Protein AF-A0A392NHG1-F1 (afdb_monomer_lite)

Organism: NCBI:txid97028

pLDDT: mean 90.84, std 9.43, range [59.34, 97.94]

Structure (mmCIF, N/CA/C/O backbone):
data_AF-A0A392NHG1-F1
#
_entry.id   AF-A0A392NHG1-F1
#
loop_
_atom_site.group_PDB
_atom_site.id
_atom_site.type_symbol
_atom_site.label_atom_id
_atom_site.label_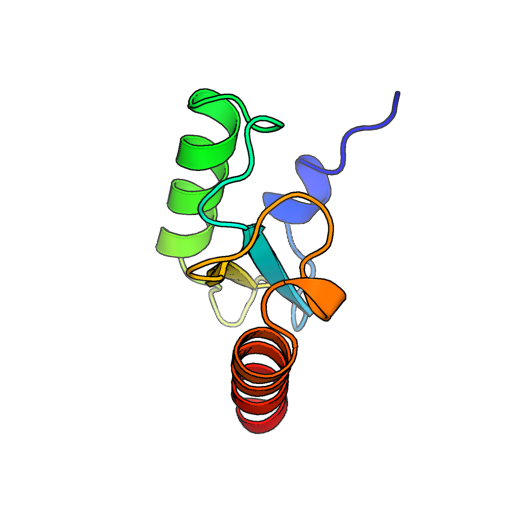alt_id
_atom_site.label_comp_id
_atom_site.label_asym_id
_atom_site.label_entity_id
_atom_site.label_seq_id
_atom_site.pdbx_PDB_ins_code
_atom_site.Cartn_x
_atom_site.Cartn_y
_atom_site.Cartn_z
_atom_site.occupancy
_atom_site.B_iso_or_equiv
_atom_site.auth_seq_id
_atom_site.auth_comp_id
_atom_site.auth_asym_id
_atom_site.auth_atom_id
_atom_site.pdbx_PDB_model_num
ATOM 1 N N . GLU A 1 1 ? -12.659 16.077 -7.584 1.00 60.72 1 GLU A N 1
ATOM 2 C CA . GLU A 1 1 ? -12.459 14.664 -7.199 1.00 60.72 1 GLU A CA 1
ATOM 3 C C . GLU A 1 1 ? -12.594 14.545 -5.683 1.00 60.72 1 GLU A C 1
ATOM 5 O O . GLU A 1 1 ? -12.313 15.528 -5.005 1.00 60.72 1 GLU A O 1
ATOM 10 N N . LYS A 1 2 ? -13.127 13.435 -5.153 1.00 80.69 2 LYS A N 1
ATOM 11 C CA . LYS A 1 2 ? -13.272 13.249 -3.698 1.00 80.69 2 LYS A CA 1
ATOM 12 C C . LYS A 1 2 ? -12.028 12.557 -3.154 1.00 80.69 2 LYS A C 1
ATOM 14 O O . LYS A 1 2 ? -11.621 11.530 -3.681 1.00 80.69 2 LYS A O 1
ATOM 19 N N . SER A 1 3 ? -11.459 13.137 -2.108 1.00 89.88 3 SER A N 1
ATOM 20 C CA . SER A 1 3 ? -10.325 12.581 -1.380 1.00 89.88 3 SER A CA 1
ATOM 21 C C . SER A 1 3 ? -10.788 11.532 -0.364 1.00 89.88 3 SER A C 1
ATOM 23 O O . SER A 1 3 ? -11.846 11.695 0.242 1.00 89.88 3 SER A O 1
ATOM 25 N N . TYR A 1 4 ? -9.974 10.497 -0.143 1.00 92.94 4 TYR A N 1
ATOM 26 C CA . TYR A 1 4 ? -10.150 9.527 0.945 1.00 92.94 4 TYR A CA 1
ATOM 27 C C . TYR A 1 4 ? -9.292 9.840 2.180 1.00 92.94 4 TYR A C 1
ATOM 29 O O . TYR A 1 4 ? -9.246 9.033 3.104 1.00 92.94 4 TYR A O 1
ATOM 37 N N . TRP A 1 5 ? -8.619 10.996 2.223 1.00 94.00 5 TRP A N 1
ATOM 38 C CA . TRP A 1 5 ? -7.763 11.372 3.354 1.00 94.00 5 TRP A CA 1
ATOM 39 C C . TRP A 1 5 ? -8.507 11.338 4.690 1.00 94.00 5 TRP A C 1
ATOM 41 O O . TRP A 1 5 ? -7.996 10.736 5.625 1.00 94.00 5 TRP A O 1
ATOM 51 N N . ASP A 1 6 ? -9.743 11.840 4.751 1.00 93.06 6 ASP A N 1
ATOM 52 C CA . ASP A 1 6 ? -10.533 11.833 5.990 1.00 93.06 6 ASP A CA 1
ATOM 53 C C . ASP A 1 6 ? -10.735 10.416 6.558 1.00 93.06 6 ASP A C 1
ATOM 55 O O . ASP A 1 6 ? -10.690 10.229 7.773 1.00 93.06 6 ASP A O 1
ATOM 59 N N . LEU A 1 7 ? -10.907 9.410 5.686 1.00 92.69 7 LEU A N 1
ATOM 60 C CA . LEU A 1 7 ? -11.035 7.999 6.072 1.00 92.69 7 LEU A CA 1
ATOM 61 C C . LEU A 1 7 ? -9.712 7.430 6.600 1.00 92.69 7 LEU A C 1
ATOM 63 O O . LEU A 1 7 ? -9.720 6.630 7.530 1.00 92.69 7 LEU A O 1
ATOM 67 N N . LEU A 1 8 ? -8.586 7.813 5.995 1.00 92.94 8 LEU A N 1
ATOM 68 C CA . LEU A 1 8 ? -7.260 7.356 6.420 1.00 92.94 8 LEU A CA 1
ATOM 69 C C . LEU A 1 8 ? -6.818 8.019 7.729 1.00 92.94 8 LEU A C 1
ATOM 71 O O . LEU A 1 8 ? -6.122 7.396 8.524 1.00 92.94 8 LEU A O 1
ATOM 75 N N . GLU A 1 9 ? -7.220 9.267 7.955 1.00 92.00 9 GLU A N 1
ATOM 76 C CA . GLU A 1 9 ? -6.893 10.028 9.163 1.00 92.00 9 GLU A CA 1
ATOM 77 C C . GLU A 1 9 ? -7.814 9.689 10.335 1.00 92.00 9 GLU A C 1
ATOM 79 O O . GLU A 1 9 ? -7.394 9.774 11.486 1.00 92.00 9 GLU A O 1
ATOM 84 N N . ASN A 1 10 ? -9.049 9.268 10.050 1.00 91.44 10 ASN A N 1
ATOM 85 C CA . ASN A 1 10 ? -10.045 8.899 11.053 1.00 91.44 10 ASN A CA 1
ATOM 86 C C . ASN A 1 10 ? -10.694 7.547 10.708 1.00 91.44 10 ASN A C 1
ATOM 88 O O . ASN A 1 10 ? -11.900 7.487 10.434 1.00 91.44 10 ASN A O 1
ATOM 92 N N . PRO A 1 11 ? -9.920 6.447 10.689 1.00 92.31 11 PRO A N 1
ATOM 93 C CA . PRO A 1 11 ? -10.460 5.137 10.360 1.00 92.31 11 PRO A CA 1
ATOM 94 C C . PRO A 1 11 ? -11.475 4.692 11.435 1.00 92.31 11 PRO A C 1
ATOM 96 O O . PRO A 1 11 ? -11.199 4.820 12.635 1.00 92.31 11 PRO A O 1
ATOM 99 N N . PRO A 1 12 ? -12.647 4.154 11.041 1.00 91.94 12 PRO A N 1
ATOM 100 C CA . PRO A 1 12 ? -13.654 3.667 11.980 1.00 91.94 12 PRO A CA 1
ATOM 101 C C . PRO A 1 12 ? -13.105 2.612 12.944 1.00 91.94 12 PRO A C 1
ATOM 103 O O . PRO A 1 12 ? -12.242 1.812 12.580 1.00 91.94 12 PRO A O 1
ATOM 106 N N . GLN A 1 13 ? -13.644 2.569 14.164 1.00 90.75 13 GLN A N 1
ATOM 107 C CA . GLN A 1 13 ? -13.265 1.560 15.152 1.00 90.75 13 GLN A CA 1
ATOM 108 C C . GLN A 1 13 ? -13.446 0.139 14.592 1.00 90.75 13 GLN A C 1
ATOM 110 O O . GLN A 1 13 ? -14.461 -0.172 13.969 1.00 90.75 13 GLN A O 1
ATOM 115 N N . GLY A 1 14 ? -12.453 -0.722 14.828 1.00 88.00 14 GLY A N 1
ATOM 116 C CA . GLY A 1 14 ? -12.452 -2.105 14.344 1.00 88.00 14 GLY A CA 1
ATOM 117 C C . GLY A 1 14 ? -12.117 -2.262 12.856 1.00 88.00 14 GLY A C 1
ATOM 118 O O . GLY A 1 14 ? -12.120 -3.384 12.360 1.00 88.00 14 GLY A O 1
ATOM 119 N N . MET A 1 15 ? -11.814 -1.174 12.136 1.00 90.38 15 MET A N 1
ATOM 120 C CA . MET A 1 15 ? -11.389 -1.230 10.738 1.00 90.38 15 MET A CA 1
ATOM 121 C C . MET A 1 15 ? -9.861 -1.190 10.622 1.00 90.38 15 MET A C 1
ATOM 123 O O . MET A 1 15 ? -9.225 -0.266 11.128 1.00 90.38 15 MET A O 1
ATOM 127 N N . GLU A 1 16 ? -9.273 -2.147 9.899 1.00 90.62 16 GLU A N 1
ATOM 128 C CA . GLU A 1 16 ? -7.885 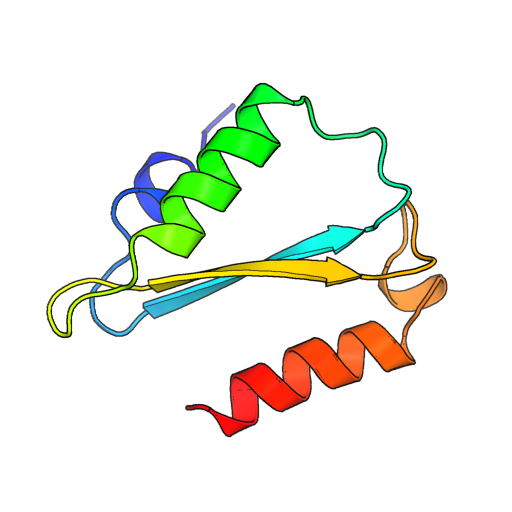-2.065 9.430 1.00 90.62 16 GLU A CA 1
ATOM 129 C C . GLU A 1 16 ? -7.858 -1.743 7.930 1.00 90.62 16 GLU A C 1
ATOM 131 O O . GLU A 1 16 ? -8.467 -2.433 7.113 1.00 90.62 16 GLU A O 1
ATOM 136 N N . ILE A 1 17 ? -7.128 -0.692 7.563 1.00 93.88 17 ILE A N 1
ATOM 137 C CA . ILE A 1 17 ? -6.862 -0.301 6.180 1.00 93.88 17 ILE A CA 1
ATOM 138 C C . ILE A 1 17 ? -5.392 -0.589 5.891 1.00 93.88 17 ILE A C 1
ATOM 140 O O . ILE A 1 17 ? -4.501 -0.046 6.540 1.00 93.88 17 ILE A O 1
ATOM 144 N N . VAL A 1 18 ? -5.123 -1.428 4.894 1.00 94.44 18 VAL A N 1
ATOM 145 C CA . VAL A 1 18 ? -3.757 -1.758 4.473 1.00 94.44 18 VAL A CA 1
ATOM 146 C C . VAL A 1 18 ? -3.492 -1.124 3.115 1.00 94.44 18 VAL A C 1
ATOM 148 O O . VAL A 1 18 ? -4.106 -1.494 2.117 1.00 94.44 18 VAL A O 1
ATOM 151 N N . ILE A 1 19 ? -2.563 -0.174 3.071 1.00 95.81 19 ILE A N 1
ATOM 152 C CA . ILE A 1 19 ? -2.102 0.451 1.834 1.00 95.81 19 ILE A CA 1
ATOM 153 C C . ILE A 1 19 ? -0.891 -0.327 1.326 1.00 95.81 19 ILE A C 1
ATOM 155 O O . ILE A 1 19 ? 0.142 -0.395 1.993 1.00 95.81 19 ILE A O 1
ATOM 159 N N . VAL A 1 20 ? -1.014 -0.892 0.125 1.00 96.12 20 VAL A N 1
ATOM 160 C CA . VAL A 1 20 ? 0.074 -1.591 -0.566 1.00 96.12 20 VAL A CA 1
ATOM 161 C C . VAL A 1 20 ? 0.566 -0.721 -1.716 1.00 96.12 20 VAL A C 1
ATOM 163 O O . VAL A 1 20 ? -0.171 -0.469 -2.669 1.00 96.12 20 VAL A O 1
ATOM 166 N N . ARG A 1 21 ? 1.819 -0.270 -1.644 1.00 96.69 21 ARG A N 1
ATOM 167 C CA . ARG A 1 21 ? 2.479 0.489 -2.712 1.00 96.69 21 ARG A CA 1
ATOM 168 C C . ARG A 1 21 ? 3.465 -0.404 -3.455 1.00 96.69 21 ARG A C 1
ATOM 170 O O . ARG A 1 21 ? 4.266 -1.092 -2.834 1.00 96.69 21 ARG A O 1
ATOM 177 N N . ALA A 1 22 ? 3.457 -0.356 -4.780 1.00 97.88 22 ALA A N 1
ATOM 178 C CA . ALA A 1 22 ? 4.489 -1.005 -5.581 1.00 97.88 22 ALA A CA 1
ATOM 179 C C . ALA A 1 22 ? 5.816 -0.231 -5.482 1.00 97.88 22 ALA A C 1
ATOM 181 O O . ALA A 1 22 ? 5.823 0.991 -5.641 1.00 97.88 22 ALA A O 1
ATOM 182 N N . GLU A 1 23 ? 6.933 -0.922 -5.247 1.00 97.06 23 GLU A N 1
ATOM 183 C CA . GLU A 1 23 ? 8.265 -0.312 -5.085 1.00 97.06 23 GLU A CA 1
ATOM 184 C C . GLU A 1 23 ? 8.659 0.603 -6.255 1.00 97.06 23 GLU A C 1
ATOM 186 O O . GLU A 1 23 ? 9.217 1.676 -6.043 1.00 97.06 23 GLU A O 1
ATOM 191 N N . LYS A 1 24 ? 8.318 0.211 -7.488 1.00 96.69 24 LYS A N 1
ATOM 192 C CA . LYS A 1 24 ? 8.678 0.929 -8.721 1.00 96.69 24 LYS A CA 1
ATOM 193 C C . LYS A 1 24 ? 7.577 1.880 -9.203 1.00 96.69 24 LYS A C 1
ATOM 195 O O . LYS A 1 24 ? 7.603 2.310 -10.351 1.00 96.69 24 LYS A O 1
ATOM 200 N N . SER A 1 25 ? 6.577 2.172 -8.367 1.00 95.31 25 SER A N 1
ATOM 201 C CA . SER A 1 25 ? 5.485 3.079 -8.726 1.00 95.31 25 SER A CA 1
ATOM 202 C C . SER A 1 25 ? 5.937 4.541 -8.701 1.00 95.31 25 SER A C 1
ATOM 204 O O . SER A 1 25 ? 6.332 5.052 -7.651 1.00 95.31 25 SER A O 1
ATOM 206 N N . ASP A 1 26 ? 5.726 5.229 -9.822 1.00 93.19 26 ASP A N 1
ATOM 207 C CA . ASP A 1 26 ? 5.956 6.663 -10.053 1.00 93.19 26 ASP A CA 1
ATOM 208 C C . ASP A 1 26 ? 4.708 7.540 -9.817 1.00 93.19 26 ASP A C 1
ATOM 210 O O . ASP A 1 26 ? 4.753 8.757 -9.955 1.00 93.19 26 ASP A O 1
ATOM 214 N N . ARG A 1 27 ? 3.573 6.927 -9.456 1.00 93.31 27 ARG A N 1
ATOM 215 C CA . ARG A 1 27 ? 2.268 7.601 -9.303 1.00 93.31 27 ARG A CA 1
ATOM 216 C C . ARG A 1 27 ? 2.057 8.379 -8.002 1.00 93.31 27 ARG A C 1
ATOM 218 O O . ARG A 1 27 ? 0.980 8.935 -7.826 1.00 93.31 27 ARG A O 1
ATOM 225 N N . TRP A 1 28 ? 3.023 8.369 -7.090 1.00 93.50 28 TRP A N 1
ATOM 226 C CA . TRP A 1 28 ? 2.875 8.929 -5.746 1.00 93.50 28 TRP A CA 1
ATOM 227 C C . TRP A 1 28 ? 3.910 10.026 -5.548 1.00 93.50 28 TRP A C 1
ATOM 229 O O . TRP A 1 28 ? 5.097 9.776 -5.755 1.00 93.50 28 TRP A O 1
ATOM 239 N N . ASP A 1 29 ? 3.461 11.207 -5.140 1.00 94.81 29 ASP A N 1
ATOM 240 C CA . ASP A 1 29 ? 4.356 12.248 -4.649 1.00 94.81 29 ASP A CA 1
ATOM 241 C C . ASP A 1 29 ? 4.907 11.901 -3.253 1.00 94.81 29 ASP A C 1
ATOM 243 O O . ASP A 1 29 ? 4.384 11.038 -2.536 1.00 94.81 29 ASP A O 1
ATOM 247 N N . GLU A 1 30 ? 6.017 12.548 -2.894 1.00 95.50 30 GLU A N 1
ATOM 248 C CA . GLU A 1 30 ? 6.710 12.323 -1.621 1.00 95.50 30 GLU A CA 1
ATOM 249 C C . GLU A 1 30 ? 5.832 12.711 -0.423 1.00 95.50 30 GLU A C 1
ATOM 251 O O . GLU A 1 30 ? 5.796 11.978 0.564 1.00 95.50 30 GLU A O 1
ATOM 256 N N . GLU A 1 31 ? 5.040 13.783 -0.540 1.00 96.00 31 GLU A N 1
ATOM 257 C CA . GLU A 1 31 ? 4.147 14.265 0.522 1.00 96.00 31 GLU A CA 1
ATOM 258 C C . GLU A 1 31 ? 3.086 13.217 0.899 1.00 96.00 31 GLU A C 1
ATOM 260 O O . GLU A 1 31 ? 2.859 12.935 2.079 1.00 96.00 31 GLU A O 1
ATOM 265 N N . ALA A 1 32 ? 2.453 12.582 -0.089 1.00 95.06 32 ALA A N 1
ATOM 266 C CA . ALA A 1 32 ? 1.464 11.535 0.125 1.00 95.06 32 ALA A CA 1
ATOM 267 C C . ALA A 1 32 ? 2.085 10.300 0.790 1.00 95.06 32 ALA A C 1
ATOM 269 O O . ALA A 1 32 ? 1.470 9.706 1.681 1.00 95.06 32 ALA A O 1
ATOM 270 N N . ILE A 1 33 ? 3.302 9.920 0.383 1.00 95.88 33 ILE A N 1
ATOM 271 C CA . ILE A 1 33 ? 4.032 8.795 0.981 1.00 95.88 33 ILE A CA 1
ATOM 272 C C . ILE A 1 33 ? 4.350 9.097 2.447 1.00 95.88 33 ILE A C 1
ATOM 274 O O . ILE A 1 33 ? 4.038 8.279 3.315 1.00 95.88 33 ILE A O 1
ATOM 278 N N . GLU A 1 34 ? 4.910 10.272 2.737 1.00 96.00 34 GLU A N 1
ATOM 279 C CA . GLU A 1 34 ? 5.244 10.698 4.097 1.00 96.00 34 GLU A CA 1
ATOM 280 C C . GLU A 1 34 ? 4.002 10.767 4.989 1.00 96.00 34 GLU A C 1
ATOM 282 O O . GLU A 1 34 ? 4.010 10.265 6.118 1.00 96.00 34 GLU A O 1
ATOM 287 N N . ARG A 1 35 ? 2.894 11.318 4.476 1.00 95.44 35 ARG A N 1
ATOM 288 C CA . ARG A 1 35 ? 1.618 11.391 5.201 1.00 95.44 35 ARG A CA 1
ATOM 289 C C . ARG A 1 35 ? 1.103 10.000 5.567 1.00 95.44 35 ARG A C 1
ATOM 291 O O . ARG A 1 35 ? 0.713 9.781 6.711 1.00 95.44 35 ARG A O 1
ATOM 298 N N . ILE A 1 36 ? 1.152 9.040 4.644 1.00 95.31 36 ILE A N 1
ATOM 299 C CA . ILE A 1 36 ? 0.727 7.655 4.905 1.00 95.31 36 ILE A CA 1
ATOM 300 C C . ILE A 1 36 ? 1.652 6.955 5.896 1.00 95.31 36 ILE A C 1
ATOM 302 O O . ILE A 1 36 ? 1.171 6.263 6.793 1.00 95.31 36 ILE A O 1
ATOM 306 N N . GLN A 1 37 ? 2.968 7.134 5.771 1.00 95.06 37 GLN A N 1
ATOM 307 C CA . GLN A 1 37 ? 3.928 6.565 6.716 1.00 95.06 37 GLN A CA 1
ATOM 308 C C . GLN A 1 37 ? 3.705 7.106 8.128 1.00 95.06 37 GLN A C 1
ATOM 310 O O . GLN A 1 37 ? 3.722 6.334 9.089 1.00 95.06 37 GLN A O 1
ATOM 315 N N . LYS A 1 38 ? 3.418 8.407 8.255 1.00 94.25 38 LYS A N 1
ATOM 316 C CA . LYS A 1 38 ? 3.054 9.024 9.530 1.00 94.25 38 LYS A CA 1
ATOM 317 C C . LYS A 1 38 ? 1.800 8.375 10.114 1.00 94.25 38 LYS A C 1
ATOM 319 O O . LYS A 1 38 ? 1.854 7.936 11.260 1.00 94.25 38 LYS A O 1
ATOM 324 N N . LEU A 1 39 ? 0.730 8.225 9.330 1.00 93.38 39 LEU A N 1
ATOM 325 C CA . LEU A 1 39 ? -0.502 7.558 9.776 1.00 93.38 39 LEU A CA 1
ATOM 326 C C . LEU A 1 39 ? -0.251 6.109 10.214 1.00 93.38 39 LEU A C 1
ATOM 328 O O . LEU A 1 39 ? -0.695 5.695 11.282 1.00 93.38 39 LEU A O 1
ATOM 332 N N . ALA A 1 40 ? 0.528 5.353 9.439 1.00 92.88 40 ALA A N 1
ATOM 333 C CA . ALA A 1 40 ? 0.862 3.969 9.765 1.00 92.88 40 ALA A CA 1
ATOM 334 C C . ALA A 1 40 ? 1.718 3.836 11.039 1.00 92.88 40 ALA A C 1
ATOM 336 O O . ALA A 1 40 ? 1.622 2.832 11.745 1.00 92.88 40 ALA A O 1
ATOM 337 N N . SER A 1 41 ? 2.540 4.845 11.352 1.00 90.19 41 SER A N 1
ATOM 338 C CA . SER A 1 41 ? 3.381 4.873 12.556 1.00 90.19 41 SER A CA 1
ATOM 339 C C . SER A 1 41 ? 2.618 5.214 13.838 1.00 90.19 41 SER A C 1
ATOM 341 O O . SER A 1 41 ? 3.062 4.847 14.923 1.00 90.19 41 SER A O 1
ATOM 343 N N . GLN A 1 42 ? 1.475 5.899 13.729 1.00 82.69 42 GLN A N 1
ATOM 344 C CA . GLN A 1 42 ? 0.719 6.368 14.891 1.00 82.69 42 GLN A CA 1
ATOM 345 C C . GLN A 1 42 ? 0.008 5.233 15.640 1.00 82.69 42 GLN A C 1
ATOM 347 O O . GLN A 1 42 ? -0.264 5.392 16.826 1.00 82.69 42 GLN A O 1
ATOM 352 N N . GLY A 1 43 ? -0.204 4.079 14.992 1.00 65.19 43 GLY A N 1
ATOM 353 C CA . GLY A 1 43 ? -0.886 2.922 15.574 1.00 65.19 43 GLY A CA 1
ATOM 354 C C . GLY A 1 43 ? -2.371 3.192 15.856 1.00 65.19 43 GLY A C 1
ATOM 355 O O . GLY A 1 43 ? -2.760 4.278 16.270 1.00 65.19 43 GLY A O 1
ATOM 356 N N . GLY A 1 44 ? -3.232 2.200 15.625 1.00 64.19 44 GLY A N 1
ATOM 357 C CA . GLY A 1 44 ? -4.611 2.281 16.118 1.00 64.19 44 GLY A CA 1
ATOM 358 C C . GLY A 1 44 ? -4.620 2.062 17.632 1.00 64.19 44 GLY A C 1
ATOM 359 O O . GLY A 1 44 ? -4.014 1.101 18.104 1.00 64.19 44 GLY A O 1
ATOM 360 N N . THR A 1 45 ? -5.274 2.936 18.397 1.00 62.06 45 THR A N 1
ATOM 361 C CA . THR A 1 45 ? -5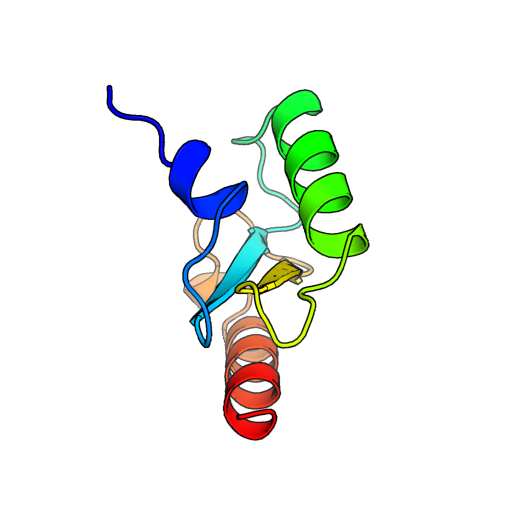.700 2.607 19.768 1.00 62.06 45 THR A CA 1
ATOM 362 C C . THR A 1 45 ? -6.916 1.680 19.693 1.00 62.06 45 THR A C 1
ATOM 364 O O . THR A 1 45 ? -7.620 1.700 18.693 1.00 62.06 45 THR A O 1
ATOM 367 N N . ASP A 1 46 ? -7.249 0.920 20.741 1.00 64.19 46 ASP A N 1
ATOM 368 C CA . ASP A 1 46 ? -8.426 0.015 20.731 1.00 64.19 46 ASP A CA 1
ATOM 369 C C . ASP A 1 46 ? -9.767 0.728 20.409 1.00 64.19 46 ASP A C 1
ATOM 371 O O . ASP A 1 46 ? -10.779 0.110 20.065 1.00 64.19 46 ASP A O 1
ATOM 375 N N . SER A 1 47 ? -9.775 2.057 20.526 1.00 59.34 47 SER A N 1
ATOM 376 C CA . SER A 1 47 ? -10.888 2.960 20.238 1.00 59.34 47 SER A CA 1
ATOM 377 C C . SER A 1 47 ? -10.923 3.531 18.811 1.00 59.34 47 SER A C 1
ATOM 379 O O . SER A 1 47 ? -11.918 4.161 18.457 1.00 59.34 47 SER A O 1
ATOM 381 N N . VAL A 1 48 ? -9.886 3.341 17.988 1.00 76.94 48 VAL A N 1
ATOM 382 C CA . VAL A 1 48 ? -9.762 3.918 16.633 1.00 76.94 48 VAL A CA 1
ATOM 383 C C . VAL A 1 48 ? -9.312 2.831 15.652 1.00 76.94 48 VAL A C 1
ATOM 385 O O . VAL A 1 48 ? -8.604 1.899 16.024 1.00 76.94 48 VAL A O 1
ATOM 388 N N . GLY A 1 49 ? -9.742 2.903 14.391 1.00 89.12 49 GLY A N 1
ATOM 389 C CA . GLY A 1 49 ? -9.234 1.998 13.360 1.00 89.12 49 GLY A CA 1
ATOM 390 C C . GLY A 1 49 ? -7.723 2.145 13.137 1.00 89.12 49 GLY A C 1
ATOM 391 O O . GLY A 1 49 ? -7.060 3.026 13.688 1.00 89.12 49 GLY A O 1
ATOM 392 N N . LYS A 1 50 ? -7.156 1.283 12.296 1.00 91.12 50 LYS A N 1
ATOM 393 C CA . LYS A 1 50 ? -5.714 1.229 12.038 1.00 91.12 50 LYS A CA 1
ATOM 394 C C . LYS A 1 50 ? -5.410 1.387 10.557 1.00 91.12 50 LYS A C 1
ATOM 396 O O . LYS A 1 50 ? -6.048 0.757 9.720 1.00 91.12 50 LYS A O 1
ATOM 401 N N . VAL A 1 51 ? -4.369 2.152 10.245 1.00 94.00 51 VAL A N 1
ATOM 402 C CA . VAL A 1 51 ? -3.756 2.174 8.913 1.00 94.00 51 VAL A CA 1
ATOM 403 C C . VAL A 1 51 ? -2.417 1.442 8.969 1.00 94.00 51 VAL A C 1
ATOM 405 O O . VAL A 1 51 ? -1.627 1.637 9.888 1.00 94.00 51 VAL A O 1
ATOM 408 N N . SER A 1 52 ? -2.161 0.585 7.987 1.00 93.25 52 SER A N 1
ATOM 409 C CA . SER A 1 52 ? -0.882 -0.092 7.773 1.00 93.25 52 SER A CA 1
ATOM 410 C C . SER A 1 52 ? -0.340 0.261 6.391 1.00 93.25 52 SER A C 1
ATOM 412 O O . SER A 1 52 ? -1.108 0.384 5.438 1.00 93.25 52 SER A O 1
ATOM 414 N N . PHE A 1 53 ? 0.981 0.360 6.260 1.00 95.19 53 PHE A N 1
ATOM 415 C CA . PHE A 1 53 ? 1.644 0.630 4.985 1.00 95.19 53 PHE A CA 1
ATOM 416 C C . PHE A 1 53 ? 2.647 -0.472 4.644 1.00 95.19 53 PHE A C 1
ATOM 418 O O . PHE A 1 53 ? 3.478 -0.843 5.474 1.00 95.19 53 PHE A O 1
ATOM 425 N N . CYS A 1 54 ? 2.567 -1.003 3.425 1.00 95.62 54 CYS A N 1
ATOM 426 C CA . CYS A 1 54 ? 3.448 -2.052 2.926 1.00 95.62 54 CYS A CA 1
ATOM 427 C C . CYS A 1 54 ? 3.970 -1.690 1.534 1.00 95.62 54 CYS A C 1
ATOM 429 O O . CYS A 1 54 ? 3.209 -1.252 0.670 1.00 95.62 54 CYS A O 1
ATOM 431 N N . VAL A 1 55 ? 5.261 -1.926 1.301 1.00 96.88 55 VAL A N 1
ATOM 432 C CA . VAL A 1 55 ? 5.864 -1.807 -0.030 1.00 96.88 55 VAL A CA 1
ATOM 433 C C . VAL A 1 55 ? 6.000 -3.203 -0.630 1.00 96.88 55 VAL A C 1
ATOM 435 O O . VAL A 1 55 ? 6.598 -4.083 -0.016 1.00 96.88 55 VAL A O 1
ATOM 438 N N . LEU A 1 56 ? 5.437 -3.411 -1.821 1.00 97.94 56 LEU A N 1
ATOM 439 C CA . LEU A 1 56 ? 5.564 -4.647 -2.585 1.00 97.94 56 LEU A CA 1
ATOM 440 C C . LEU A 1 56 ? 6.845 -4.577 -3.436 1.00 97.94 56 LEU A C 1
ATOM 442 O O . LEU A 1 56 ? 6.879 -3.804 -4.405 1.00 97.94 56 LEU A O 1
ATOM 446 N N . PRO A 1 57 ? 7.889 -5.357 -3.102 1.00 97.25 57 PRO A N 1
ATOM 447 C CA . PRO A 1 57 ? 9.156 -5.314 -3.819 1.00 97.25 57 PRO A CA 1
ATOM 448 C C . PRO A 1 57 ? 8.993 -5.815 -5.252 1.00 97.25 57 PRO A C 1
ATOM 450 O O . PRO A 1 57 ? 8.142 -6.664 -5.540 1.00 97.25 57 PRO A O 1
ATOM 453 N N . ASN A 1 58 ? 9.848 -5.323 -6.147 1.00 96.25 58 ASN A N 1
ATOM 454 C CA . ASN A 1 58 ? 9.922 -5.71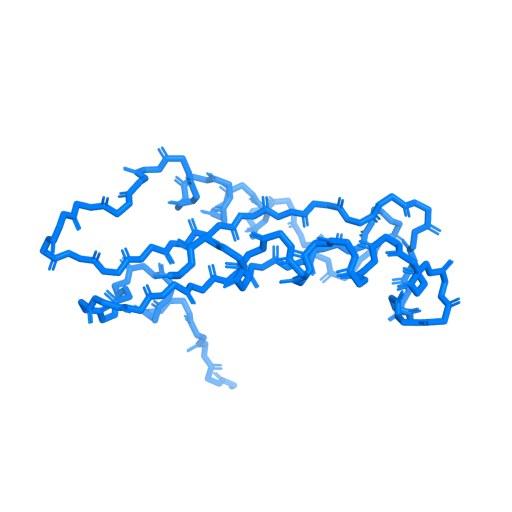4 -7.553 1.00 96.25 58 ASN A CA 1
ATOM 455 C C . ASN A 1 58 ? 8.656 -5.466 -8.394 1.00 96.25 58 ASN A C 1
ATOM 457 O O . ASN A 1 58 ? 8.640 -5.879 -9.551 1.00 96.25 58 ASN A O 1
ATOM 461 N N . ALA A 1 59 ? 7.654 -4.749 -7.877 1.00 97.62 59 ALA A N 1
ATOM 462 C CA . ALA A 1 59 ? 6.404 -4.461 -8.580 1.00 97.62 59 ALA A CA 1
ATOM 463 C C . ALA A 1 59 ? 6.321 -3.018 -9.102 1.00 97.62 59 ALA A C 1
ATOM 465 O O . ALA A 1 59 ? 6.842 -2.094 -8.474 1.00 97.62 59 ALA A O 1
ATOM 466 N N . GLY A 1 60 ? 5.639 -2.833 -10.235 1.00 95.06 60 GLY A N 1
ATOM 467 C CA . GLY A 1 60 ? 5.320 -1.549 -10.855 1.00 95.06 60 GLY A CA 1
ATOM 468 C C . GLY A 1 60 ? 3.807 -1.323 -10.928 1.00 95.06 60 GLY A C 1
ATOM 469 O O . GLY A 1 60 ? 3.106 -1.417 -9.923 1.00 95.06 60 GLY A O 1
ATOM 470 N N . HIS A 1 61 ? 3.290 -0.980 -12.111 1.00 93.06 61 HIS A N 1
ATOM 471 C CA . HIS A 1 61 ? 1.887 -0.578 -12.276 1.00 93.06 61 HIS A CA 1
ATOM 472 C C . HIS A 1 61 ? 0.884 -1.712 -12.006 1.00 93.06 61 HIS A C 1
ATOM 474 O O . HIS A 1 61 ? -0.213 -1.456 -11.512 1.00 93.06 61 HIS A O 1
ATOM 480 N N . TRP A 1 62 ? 1.253 -2.965 -12.285 1.00 94.81 62 TRP A N 1
ATOM 481 C CA . TRP A 1 62 ? 0.349 -4.109 -12.195 1.00 94.81 62 TRP A CA 1
ATOM 482 C C . TRP A 1 62 ? 0.813 -5.069 -11.105 1.00 94.81 62 TRP A C 1
ATOM 484 O O . TRP A 1 62 ? 1.359 -6.131 -11.381 1.00 94.81 62 TRP A O 1
ATOM 494 N N . VAL A 1 63 ? 0.545 -4.720 -9.846 1.00 95.56 63 VAL A N 1
ATOM 495 C CA . VAL A 1 63 ? 1.050 -5.450 -8.664 1.00 95.56 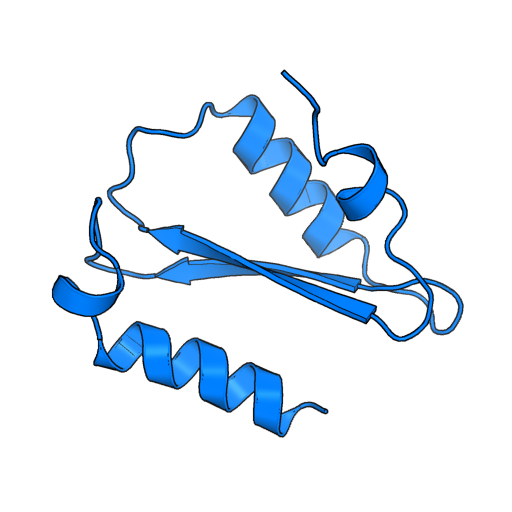63 VAL A CA 1
ATOM 496 C C . VAL A 1 63 ? 0.781 -6.959 -8.680 1.00 95.56 63 VAL A C 1
ATOM 498 O O . VAL A 1 63 ? 1.642 -7.744 -8.292 1.00 95.56 63 VAL A O 1
ATOM 501 N N . HIS A 1 64 ? -0.386 -7.375 -9.173 1.00 93.94 64 HIS A N 1
ATOM 502 C CA . HIS A 1 64 ? -0.775 -8.784 -9.249 1.00 93.94 64 HIS A CA 1
ATOM 503 C C . HIS A 1 64 ? -0.090 -9.545 -10.397 1.00 93.94 64 HIS A C 1
ATOM 505 O O . HIS A 1 64 ? -0.024 -10.768 -10.346 1.00 93.94 64 HIS A O 1
ATOM 511 N N . VAL A 1 65 ? 0.409 -8.849 -11.422 1.00 96.50 65 VAL A N 1
ATOM 512 C CA . VAL A 1 65 ? 1.193 -9.440 -12.519 1.00 96.50 65 VAL A CA 1
ATOM 513 C C . VAL A 1 65 ? 2.676 -9.430 -12.163 1.00 96.50 65 VAL A C 1
ATOM 515 O O . VAL A 1 65 ? 3.353 -10.442 -12.321 1.00 96.50 65 VAL A O 1
ATOM 518 N N . ASP A 1 66 ? 3.165 -8.307 -11.639 1.00 97.12 66 ASP A N 1
ATOM 519 C CA . ASP A 1 66 ? 4.588 -8.083 -11.395 1.00 97.12 66 ASP A CA 1
ATOM 520 C C . ASP A 1 66 ? 5.110 -8.903 -10.204 1.00 97.12 66 ASP A C 1
ATOM 522 O O . ASP A 1 66 ? 6.218 -9.438 -10.254 1.00 97.12 66 ASP A O 1
ATOM 526 N N . ASN A 1 67 ? 4.324 -9.025 -9.126 1.00 97.81 67 ASN A N 1
ATOM 527 C CA . ASN A 1 67 ? 4.681 -9.836 -7.960 1.00 97.81 67 ASN A CA 1
ATOM 528 C C . ASN A 1 67 ? 3.441 -10.470 -7.283 1.00 97.81 67 ASN A C 1
ATOM 530 O O . ASN A 1 67 ? 3.088 -10.109 -6.155 1.00 97.81 67 ASN A O 1
ATOM 534 N N . PRO A 1 68 ? 2.781 -11.449 -7.938 1.00 97.12 68 PRO A N 1
ATOM 535 C CA . PRO A 1 68 ? 1.592 -12.118 -7.398 1.00 97.12 68 PRO A CA 1
ATOM 536 C C . PRO A 1 68 ? 1.843 -12.816 -6.058 1.00 97.12 68 PRO A C 1
ATOM 538 O O . PRO A 1 68 ? 0.977 -12.807 -5.187 1.00 97.12 68 PRO A O 1
ATOM 541 N N . LYS A 1 69 ? 3.025 -13.423 -5.884 1.00 97.75 69 LYS A N 1
ATOM 542 C CA . LYS A 1 69 ? 3.370 -14.162 -4.661 1.00 97.75 69 LYS A CA 1
ATOM 543 C C . LYS A 1 69 ? 3.544 -13.222 -3.473 1.00 97.75 69 LYS A C 1
ATOM 545 O O . LYS A 1 69 ? 2.909 -13.438 -2.449 1.00 97.75 69 LYS A O 1
ATOM 550 N N . GLY A 1 70 ? 4.322 -12.151 -3.635 1.00 97.00 70 GLY A N 1
ATOM 551 C CA . GLY A 1 70 ? 4.510 -11.158 -2.577 1.00 97.00 70 GLY A CA 1
ATOM 552 C C . GLY A 1 70 ? 3.204 -10.457 -2.204 1.00 97.00 70 GLY A C 1
ATOM 553 O O . GLY A 1 70 ? 2.947 -10.216 -1.028 1.00 97.00 70 GLY A O 1
ATOM 554 N N . LEU A 1 71 ? 2.329 -10.189 -3.182 1.00 97.00 71 LEU A N 1
ATOM 555 C CA . LEU A 1 71 ? 1.006 -9.635 -2.897 1.00 97.00 71 LEU A CA 1
ATOM 556 C C . LEU A 1 71 ? 0.158 -10.608 -2.066 1.00 97.00 71 LEU A C 1
ATOM 558 O O . LEU A 1 71 ? -0.454 -10.194 -1.082 1.00 97.00 71 LEU A O 1
ATOM 562 N N . LEU A 1 72 ? 0.149 -11.895 -2.430 1.00 96.81 72 LEU A N 1
ATOM 563 C CA . LEU A 1 72 ? -0.566 -12.927 -1.682 1.00 96.81 72 LEU A CA 1
ATOM 564 C C . LEU A 1 72 ? -0.037 -13.062 -0.249 1.00 96.81 72 LEU A C 1
ATOM 566 O O . LEU A 1 72 ? -0.835 -13.168 0.675 1.00 96.81 72 LEU A O 1
ATOM 570 N N . GLU A 1 73 ? 1.280 -13.019 -0.052 1.00 96.50 73 GLU A N 1
ATOM 571 C CA . GLU A 1 73 ? 1.907 -13.072 1.275 1.00 96.50 73 GLU A CA 1
ATOM 572 C C . GLU A 1 73 ? 1.478 -11.895 2.161 1.00 96.50 73 GLU A C 1
ATOM 574 O O . GLU A 1 73 ? 1.112 -12.104 3.320 1.00 96.50 73 GLU A O 1
ATOM 579 N N . ILE A 1 74 ? 1.450 -10.671 1.616 1.00 95.31 74 ILE A N 1
ATOM 580 C CA . ILE A 1 74 ? 0.971 -9.481 2.338 1.00 95.31 74 ILE A CA 1
ATOM 581 C C . ILE A 1 74 ? -0.491 -9.665 2.760 1.00 95.31 74 ILE A C 1
ATOM 583 O O . ILE A 1 74 ? -0.824 -9.457 3.927 1.00 95.31 74 ILE A O 1
ATOM 587 N N . VAL A 1 75 ? -1.362 -10.075 1.832 1.00 94.06 75 VAL A N 1
ATOM 588 C CA . VAL A 1 75 ? -2.796 -10.257 2.110 1.00 94.06 75 VAL A CA 1
ATOM 589 C C . VAL A 1 75 ? -3.020 -11.369 3.134 1.00 94.06 75 VAL A C 1
ATOM 591 O O . VAL A 1 75 ? -3.734 -11.160 4.113 1.00 94.06 75 VAL A O 1
ATOM 594 N N . ALA A 1 76 ? -2.383 -12.528 2.956 1.00 95.19 76 ALA A N 1
ATOM 595 C CA . ALA A 1 76 ? -2.524 -13.668 3.856 1.00 95.19 76 ALA A CA 1
ATOM 596 C C . ALA A 1 76 ? -2.043 -13.340 5.276 1.00 95.19 76 ALA A C 1
ATOM 598 O O . ALA A 1 76 ? -2.733 -13.659 6.240 1.00 95.19 76 ALA A O 1
ATOM 599 N N . SER A 1 77 ? -0.906 -12.649 5.411 1.00 92.94 77 SER A N 1
ATOM 600 C CA . SER A 1 77 ? -0.373 -12.203 6.705 1.00 92.94 77 SER A CA 1
ATOM 601 C C . SER A 1 77 ? -1.351 -11.285 7.446 1.00 92.94 77 SER A C 1
ATOM 603 O O . SER A 1 77 ? -1.592 -11.446 8.644 1.00 92.94 77 SER A O 1
ATOM 605 N N . LYS A 1 78 ? -1.984 -10.357 6.719 1.00 89.75 78 LYS A N 1
ATOM 606 C CA . LYS A 1 78 ? -2.976 -9.435 7.282 1.00 89.75 78 LYS A CA 1
ATOM 607 C C . LYS A 1 78 ? -4.276 -10.124 7.669 1.00 89.75 78 LYS A C 1
ATOM 609 O O . LYS A 1 78 ? -4.786 -9.863 8.749 1.00 89.75 78 LYS A O 1
ATOM 614 N N . MET A 1 79 ? -4.763 -11.051 6.849 1.00 88.56 79 MET A N 1
ATOM 615 C CA . 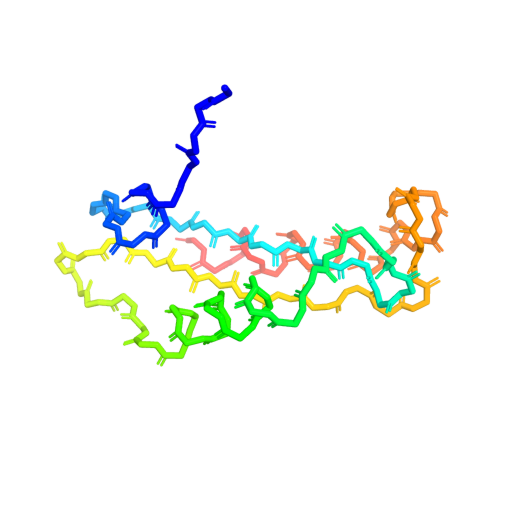MET A 1 79 ? -5.958 -11.828 7.181 1.00 88.56 79 MET A CA 1
ATOM 616 C C . MET A 1 79 ? -5.746 -12.785 8.356 1.00 88.56 79 MET A C 1
ATOM 618 O O . MET A 1 79 ? -6.668 -12.992 9.130 1.00 88.56 79 MET A O 1
ATOM 622 N N . ALA A 1 80 ? -4.549 -13.355 8.508 1.00 88.69 80 ALA A N 1
ATOM 623 C CA . ALA A 1 80 ? -4.220 -14.226 9.636 1.00 88.69 80 ALA A CA 1
ATOM 624 C C . ALA A 1 80 ? -4.078 -13.473 10.973 1.00 88.69 80 ALA A C 1
ATOM 626 O O . ALA A 1 80 ? -4.012 -14.108 12.020 1.00 88.69 80 ALA A O 1
ATOM 627 N N . SER A 1 81 ? -3.985 -12.141 10.927 1.00 75.44 81 SER A N 1
ATOM 628 C CA . SER A 1 81 ? -3.875 -11.272 12.104 1.00 75.44 81 SER A CA 1
ATOM 629 C C . SER A 1 81 ? -5.234 -10.760 12.613 1.00 75.44 81 SER A C 1
ATOM 631 O O . SER A 1 81 ? -5.251 -10.032 13.606 1.00 75.44 81 SER A O 1
ATOM 633 N N . LEU A 1 82 ? -6.333 -11.098 11.921 1.00 66.12 82 LEU A N 1
ATOM 634 C CA . LEU A 1 82 ? -7.721 -10.848 12.338 1.00 66.12 82 LEU A CA 1
ATOM 635 C C . LEU A 1 82 ? -8.184 -11.907 13.346 1.00 66.12 82 LEU A C 1
ATOM 637 O O . LEU A 1 82 ? -8.931 -11.526 14.272 1.00 66.12 82 LEU A O 1
#

Secondary structure (DSSP, 8-state):
----HHHHHSPPTT-EEEEEEETT--S--HHHHHHHHHHHHH---TTS-EEEEEEETT--S-HHHH-HHHHHHHHHHHHTT-

InterPro domains:
  IPR029058 Alpha/Beta hydrolase fold [G3DSA:3.40.50.1820] (2-81)
  IPR029058 Alpha/Beta hydrolase fold [SSF53474] (3-76)
  IPR051601 Serine protease/Carboxylesterase S33 [PTHR43248] (1-79)

Radius of gyration: 13.43 Å; chains: 1; bounding box: 24×29×33 Å

Sequence (82 aa):
EKSYWDLLENPPQGMEIVIVRAEKSDRWDEEAIERIQKLASQGGTDSVGKVSFCVLPNAGHWVHVDNPKGLLEIVASKMASL

Foldseek 3Di:
DDDCVVCLQFPQQPDEAEAEAEPAEPPDDPVRVVSLVVQQVVADDNHTYHYHYHYQYQDYDCSCVRPVPSVVVVVVVVVVVD